Protein AF-A0A7J9T778-F1 (afdb_monomer)

Structure (mmCIF, N/CA/C/O backbone):
data_AF-A0A7J9T778-F1
#
_entry.id   AF-A0A7J9T778-F1
#
loop_
_atom_site.group_PDB
_atom_site.id
_atom_site.type_symbol
_atom_site.label_atom_id
_atom_site.label_alt_id
_atom_site.label_comp_id
_atom_site.label_asym_id
_atom_site.label_entity_id
_atom_site.label_seq_id
_atom_site.pdbx_PDB_ins_code
_atom_site.Cartn_x
_atom_site.Cartn_y
_atom_site.Cartn_z
_atom_site.occupancy
_atom_site.B_iso_or_equiv
_atom_site.auth_seq_id
_atom_site.auth_comp_id
_atom_site.auth_asym_id
_atom_site.auth_atom_id
_atom_site.pdbx_PDB_model_num
ATOM 1 N N . MET A 1 1 ? -10.241 0.934 24.665 1.00 67.50 1 MET A N 1
ATOM 2 C CA . MET A 1 1 ? -9.820 1.450 23.343 1.00 67.50 1 MET A CA 1
ATOM 3 C C . MET A 1 1 ? -10.552 0.665 22.274 1.00 67.50 1 MET A C 1
ATOM 5 O O . MET A 1 1 ? -10.616 -0.553 22.405 1.00 67.50 1 MET A O 1
ATOM 9 N N . ARG A 1 2 ? -11.129 1.311 21.255 1.00 76.31 2 ARG A N 1
ATOM 10 C CA . ARG A 1 2 ? -11.754 0.584 20.141 1.00 76.31 2 ARG A CA 1
ATOM 11 C C . ARG A 1 2 ? -10.694 0.302 19.077 1.00 76.31 2 ARG A C 1
ATOM 13 O O . ARG A 1 2 ? -10.583 1.026 18.096 1.00 76.31 2 ARG A O 1
ATOM 20 N N . PHE A 1 3 ? -9.917 -0.764 19.269 1.00 80.12 3 PHE A N 1
ATOM 21 C CA . PHE A 1 3 ? -8.834 -1.134 18.345 1.00 80.12 3 PHE A CA 1
ATOM 22 C C . PHE A 1 3 ? -9.311 -1.327 16.902 1.00 80.12 3 PHE A C 1
ATOM 24 O O . PHE A 1 3 ? -8.591 -0.984 15.976 1.00 80.12 3 PHE A O 1
ATOM 31 N N . LYS A 1 4 ? -10.558 -1.775 16.701 1.00 83.12 4 LYS A N 1
ATOM 32 C CA . LYS A 1 4 ? -11.167 -1.875 15.366 1.00 83.12 4 LYS A CA 1
ATOM 33 C C . LYS A 1 4 ? -11.187 -0.533 14.621 1.00 83.12 4 LYS A C 1
ATOM 35 O O . LYS A 1 4 ? -10.917 -0.504 13.430 1.00 83.12 4 LYS A O 1
ATOM 40 N N . VAL A 1 5 ? -11.454 0.579 15.311 1.00 84.69 5 VAL A N 1
ATOM 41 C CA . VAL A 1 5 ? -11.468 1.919 14.697 1.00 84.69 5 VAL A CA 1
ATOM 42 C C . VAL A 1 5 ? -10.055 2.331 14.282 1.00 84.69 5 VAL A C 1
ATOM 44 O O . VAL A 1 5 ? -9.851 2.759 13.150 1.00 84.69 5 VAL A O 1
ATOM 47 N N . VAL A 1 6 ? -9.074 2.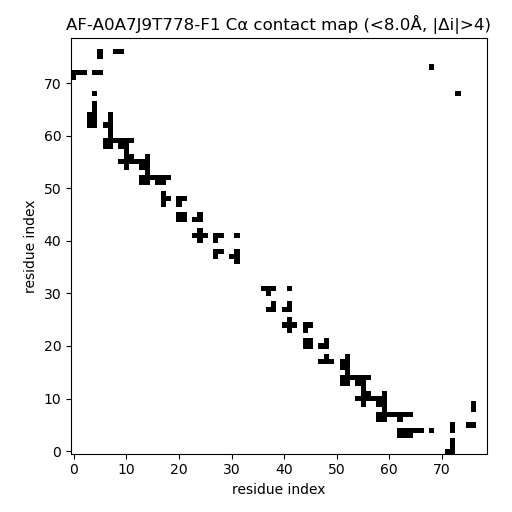125 15.166 1.00 86.31 6 VAL A N 1
ATOM 48 C CA . VAL A 1 6 ? -7.661 2.430 14.893 1.00 86.31 6 VAL A CA 1
ATOM 49 C C . VAL A 1 6 ? -7.145 1.602 13.714 1.00 86.31 6 VAL A C 1
ATOM 51 O O . VAL A 1 6 ? -6.603 2.165 12.771 1.00 86.31 6 VAL A O 1
ATOM 54 N N . LEU A 1 7 ? -7.389 0.286 13.707 1.00 87.19 7 LEU A N 1
ATOM 55 C CA . LEU A 1 7 ? -6.984 -0.615 12.621 1.00 87.19 7 LEU A CA 1
ATOM 56 C C . LEU A 1 7 ? -7.667 -0.279 11.288 1.00 87.19 7 LEU A C 1
ATOM 58 O O . LEU A 1 7 ? -7.039 -0.377 10.238 1.00 87.19 7 LEU A O 1
ATOM 62 N N . ASN A 1 8 ? -8.931 0.152 11.306 1.00 89.38 8 ASN A N 1
ATOM 63 C CA . ASN A 1 8 ? -9.618 0.601 10.095 1.00 89.38 8 ASN A CA 1
ATOM 64 C C . ASN A 1 8 ? -8.908 1.812 9.467 1.00 89.38 8 ASN A C 1
ATOM 66 O O . ASN A 1 8 ? -8.634 1.822 8.268 1.00 89.38 8 ASN A O 1
ATOM 70 N N . ILE A 1 9 ? -8.561 2.812 10.284 1.00 88.75 9 ILE A N 1
ATOM 71 C CA . ILE A 1 9 ? -7.832 4.000 9.820 1.00 88.75 9 ILE A CA 1
ATOM 72 C C . ILE A 1 9 ? -6.426 3.638 9.365 1.00 88.75 9 ILE A C 1
ATOM 74 O O . ILE A 1 9 ? -6.000 4.107 8.315 1.00 88.75 9 ILE A O 1
ATOM 78 N N . LEU A 1 10 ? -5.726 2.777 10.106 1.00 90.00 10 LEU A N 1
ATOM 79 C CA . LEU A 1 10 ? -4.414 2.277 9.706 1.00 90.00 10 LEU A CA 1
ATOM 80 C C . LEU A 1 10 ? -4.492 1.631 8.318 1.00 90.00 10 LEU A C 1
ATOM 82 O O . LEU A 1 10 ? -3.697 1.957 7.445 1.00 90.00 10 LEU A O 1
ATOM 86 N N 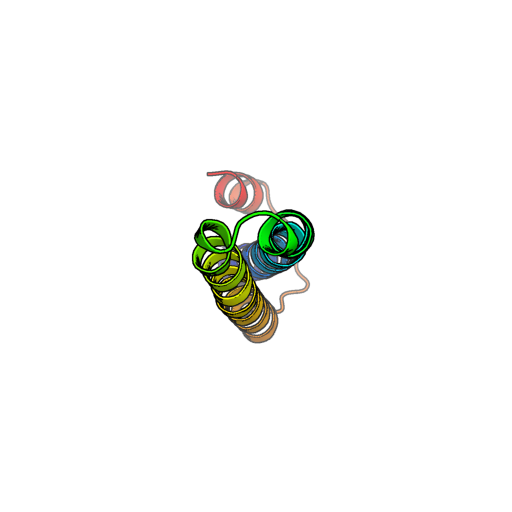. GLY A 1 11 ? -5.512 0.803 8.070 1.00 89.75 11 GLY A N 1
ATOM 87 C CA . GLY A 1 11 ? -5.769 0.221 6.752 1.00 89.75 11 GLY A CA 1
ATOM 88 C C . GLY A 1 11 ? -5.985 1.269 5.654 1.00 89.75 11 GLY A C 1
ATOM 89 O O . GLY A 1 11 ? -5.437 1.141 4.557 1.00 89.75 11 GLY A O 1
ATOM 90 N N . ILE A 1 12 ? -6.724 2.344 5.954 1.00 90.19 12 ILE A N 1
ATOM 91 C CA . ILE A 1 12 ? -6.917 3.478 5.034 1.00 90.19 12 ILE A CA 1
ATOM 92 C C . ILE A 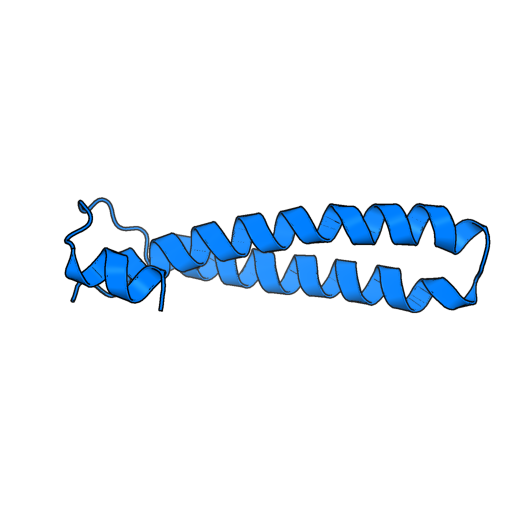1 12 ? -5.583 4.177 4.742 1.00 90.19 12 ILE A C 1
ATOM 94 O O . ILE A 1 12 ? -5.264 4.397 3.573 1.00 90.19 12 ILE A O 1
ATOM 98 N N . ILE A 1 13 ? -4.798 4.492 5.776 1.00 92.19 13 ILE A N 1
ATOM 99 C CA . ILE A 1 13 ? -3.494 5.154 5.649 1.00 92.19 13 ILE A CA 1
ATOM 100 C C . ILE A 1 13 ? -2.542 4.292 4.813 1.00 92.19 13 ILE A C 1
ATOM 102 O O . ILE A 1 13 ? -1.982 4.790 3.838 1.00 92.19 13 ILE A O 1
ATOM 106 N N . LEU A 1 14 ? -2.418 2.994 5.118 1.00 92.31 14 LEU A N 1
ATOM 107 C CA . LEU A 1 14 ? -1.579 2.069 4.347 1.00 92.31 14 LEU A CA 1
ATOM 108 C C . LEU A 1 14 ? -1.984 2.015 2.875 1.00 92.31 14 LEU A C 1
ATOM 110 O O . LEU A 1 14 ? -1.118 2.003 2.005 1.00 92.31 14 LEU A O 1
ATOM 114 N N . LYS A 1 15 ? -3.286 2.017 2.576 1.00 91.25 15 LYS A N 1
ATOM 115 C CA . LYS A 1 15 ? -3.766 2.021 1.192 1.00 91.25 15 LYS A CA 1
ATOM 116 C C . LYS A 1 15 ? -3.303 3.271 0.439 1.00 91.25 15 LYS A C 1
ATOM 118 O O . LYS A 1 15 ? -2.838 3.156 -0.692 1.00 91.25 15 LYS A O 1
ATOM 123 N N . TYR A 1 16 ? -3.395 4.449 1.057 1.00 92.19 16 TYR A N 1
ATOM 124 C CA . TYR A 1 16 ? -2.920 5.691 0.439 1.00 92.19 16 TYR A CA 1
ATOM 125 C C . TYR A 1 16 ? -1.396 5.736 0.304 1.00 92.19 16 TYR A C 1
ATOM 127 O O . TYR A 1 16 ? -0.901 6.158 -0.739 1.00 92.19 16 TYR A O 1
ATOM 135 N N . ILE A 1 17 ? -0.656 5.255 1.308 1.00 92.50 17 ILE A N 1
ATOM 136 C CA . ILE A 1 17 ? 0.808 5.132 1.237 1.00 92.50 17 ILE A CA 1
ATOM 137 C C . ILE A 1 17 ? 1.209 4.195 0.098 1.00 92.50 17 ILE A C 1
ATOM 139 O O . ILE A 1 17 ? 2.092 4.534 -0.685 1.00 92.50 17 ILE A O 1
ATOM 143 N N . GLY A 1 18 ? 0.530 3.054 -0.032 1.00 89.88 18 GLY A N 1
ATOM 144 C CA . GLY A 1 18 ? 0.716 2.142 -1.151 1.00 89.88 18 GLY A CA 1
ATOM 145 C C . GLY A 1 18 ? 0.550 2.881 -2.475 1.00 89.88 18 GLY A C 1
ATOM 146 O O . GLY A 1 18 ? 1.488 2.938 -3.262 1.00 89.88 18 GLY A O 1
ATOM 147 N N . VAL A 1 19 ? -0.598 3.522 -2.704 1.00 90.69 19 VAL A N 1
ATOM 148 C CA . VAL A 1 19 ? -0.848 4.272 -3.950 1.00 90.69 19 VAL A CA 1
ATOM 149 C C . VAL A 1 19 ? 0.221 5.343 -4.210 1.00 90.69 19 VAL A C 1
ATOM 151 O O . VAL A 1 19 ? 0.640 5.508 -5.353 1.00 90.69 19 VAL A O 1
ATOM 154 N N . MET A 1 20 ? 0.730 6.018 -3.176 1.00 91.69 20 MET A N 1
ATOM 155 C CA . MET A 1 20 ? 1.828 6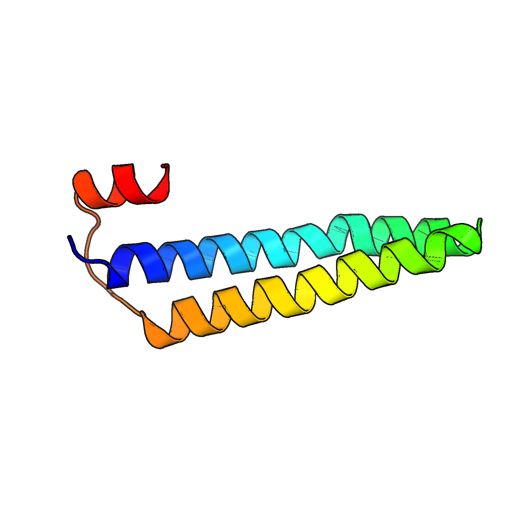.986 -3.313 1.00 91.69 20 MET A CA 1
ATOM 156 C C . MET A 1 20 ? 3.132 6.352 -3.818 1.00 91.69 20 MET A C 1
ATOM 158 O O . MET A 1 20 ? 3.879 7.018 -4.531 1.00 91.69 20 MET A O 1
ATOM 162 N N . MET A 1 21 ? 3.392 5.069 -3.538 1.00 88.50 21 MET A N 1
ATOM 163 C CA . MET A 1 21 ? 4.555 4.340 -4.072 1.00 88.50 21 MET A CA 1
ATOM 164 C C . MET A 1 21 ? 4.487 4.104 -5.590 1.00 88.50 21 MET A C 1
ATOM 166 O O . MET A 1 21 ? 5.519 3.826 -6.202 1.00 88.50 21 MET A O 1
ATOM 170 N N . LEU A 1 22 ? 3.326 4.280 -6.233 1.00 88.44 22 LEU A N 1
ATOM 171 C CA . LEU A 1 22 ? 3.243 4.259 -7.698 1.00 88.44 22 LEU A CA 1
ATOM 172 C C . LEU A 1 22 ? 3.985 5.438 -8.336 1.00 88.44 22 LEU A C 1
ATOM 174 O O . LEU A 1 22 ? 4.481 5.299 -9.449 1.00 88.44 22 LEU A O 1
ATOM 178 N N . ILE A 1 23 ? 4.108 6.573 -7.641 1.00 90.75 23 ILE A N 1
ATOM 179 C CA . ILE A 1 23 ? 4.830 7.750 -8.142 1.00 90.75 23 ILE A CA 1
ATOM 180 C C . ILE A 1 23 ? 6.318 7.424 -8.363 1.00 90.75 23 ILE A C 1
ATOM 182 O O . ILE A 1 23 ? 6.769 7.522 -9.505 1.00 90.75 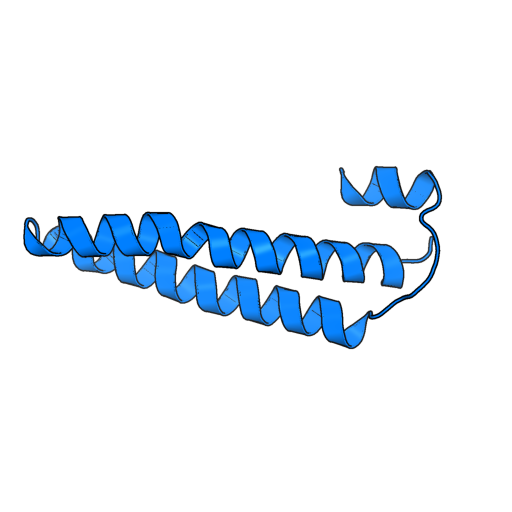23 ILE A O 1
ATO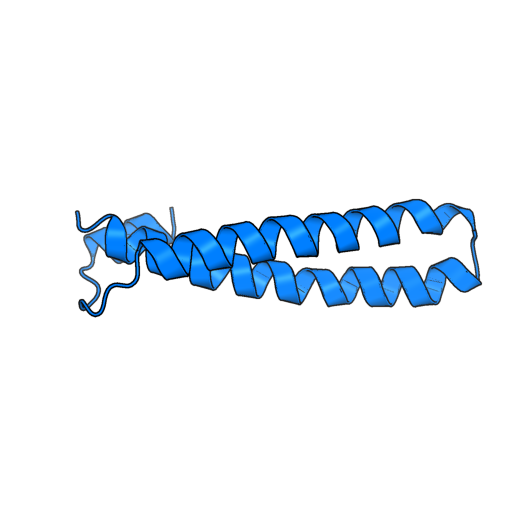M 186 N N . PRO A 1 24 ? 7.096 6.986 -7.348 1.00 87.69 24 PRO A N 1
ATOM 187 C CA . PRO A 1 24 ? 8.486 6.597 -7.555 1.00 87.69 24 PRO A CA 1
ATOM 188 C C . PRO A 1 24 ? 8.629 5.363 -8.454 1.00 87.69 24 PRO A C 1
ATOM 190 O O . PRO A 1 24 ? 9.618 5.277 -9.175 1.00 87.69 24 PRO A O 1
ATOM 193 N N . ALA A 1 25 ? 7.651 4.447 -8.492 1.00 86.69 25 ALA A N 1
ATOM 194 C CA . ALA A 1 25 ? 7.660 3.343 -9.458 1.00 86.69 25 ALA A CA 1
ATOM 195 C C . ALA A 1 25 ? 7.578 3.849 -10.911 1.00 86.69 25 ALA A C 1
ATOM 197 O O . ALA A 1 25 ? 8.310 3.370 -11.775 1.00 86.69 25 ALA A O 1
ATOM 198 N N . LEU A 1 26 ? 6.728 4.845 -11.179 1.00 87.06 26 LEU A N 1
ATOM 199 C CA . LEU A 1 26 ? 6.557 5.453 -12.501 1.00 87.06 26 LEU A CA 1
ATOM 200 C C . LEU A 1 26 ? 7.787 6.278 -12.893 1.00 87.06 26 LEU A C 1
ATOM 202 O O . LEU A 1 26 ? 8.276 6.162 -14.016 1.00 87.06 26 LEU A O 1
ATOM 206 N N . VAL A 1 27 ? 8.335 7.046 -11.947 1.00 86.94 27 VAL A N 1
ATOM 207 C CA . VAL A 1 27 ? 9.609 7.758 -12.121 1.00 86.94 27 VAL A CA 1
ATOM 208 C C . VAL A 1 27 ? 10.725 6.763 -12.450 1.00 86.94 27 VAL A C 1
ATOM 210 O O . VAL A 1 27 ? 11.398 6.913 -13.466 1.00 86.94 27 VAL A O 1
ATOM 213 N N . GLY A 1 28 ? 10.874 5.700 -11.660 1.00 83.94 28 GLY A N 1
ATOM 214 C CA . GLY A 1 28 ? 11.859 4.65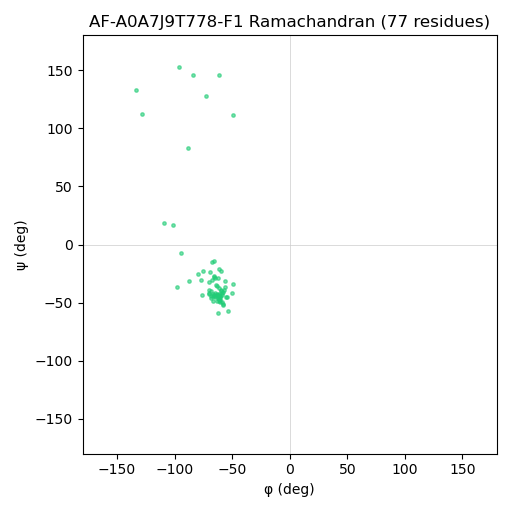1 -11.911 1.00 83.94 28 GLY A CA 1
ATOM 215 C C . GLY A 1 28 ? 11.657 3.971 -13.266 1.00 83.94 28 GLY A C 1
ATOM 216 O O . GLY A 1 28 ? 12.630 3.715 -13.965 1.00 83.94 28 GLY A O 1
ATOM 217 N N . TYR A 1 29 ? 10.412 3.732 -13.691 1.00 83.69 29 TYR A N 1
ATOM 218 C CA . TYR A 1 29 ? 10.123 3.178 -15.015 1.00 83.69 29 TYR A CA 1
ATOM 219 C C . TYR A 1 29 ? 10.598 4.112 -16.136 1.00 83.69 29 TYR A C 1
ATOM 221 O O . TYR A 1 29 ? 11.241 3.656 -17.084 1.00 83.69 29 TYR A O 1
ATOM 229 N N . TYR A 1 30 ? 10.353 5.419 -16.006 1.00 84.44 30 TYR A N 1
ATOM 230 C CA . TYR A 1 30 ? 10.812 6.417 -16.971 1.00 84.44 30 TYR A CA 1
ATOM 231 C C . TYR A 1 30 ? 12.344 6.442 -17.099 1.00 84.44 30 TYR A C 1
ATOM 233 O O . TYR A 1 30 ? 12.861 6.426 -18.217 1.00 84.44 30 TYR A O 1
ATOM 241 N N . TYR A 1 31 ? 13.068 6.404 -15.977 1.00 81.06 31 TYR A N 1
ATOM 242 C CA . TYR A 1 31 ? 14.537 6.414 -15.976 1.00 81.06 31 TYR A CA 1
ATOM 243 C C . TYR A 1 31 ? 15.177 5.048 -16.285 1.00 81.06 31 TYR A C 1
ATOM 245 O O . TYR A 1 31 ? 16.264 5.001 -16.859 1.00 81.06 31 TYR A O 1
ATOM 253 N N . SER A 1 32 ? 14.492 3.926 -16.031 1.00 72.44 32 SER A N 1
ATOM 254 C CA . SER A 1 32 ? 14.981 2.575 -16.376 1.00 72.44 32 SER A CA 1
ATOM 255 C C . SER A 1 32 ? 15.188 2.364 -17.879 1.00 72.44 32 SER A C 1
ATOM 257 O O . SER A 1 32 ? 15.963 1.505 -18.294 1.00 72.44 32 SER A O 1
ATOM 259 N N . ARG A 1 33 ? 14.526 3.182 -18.709 1.00 69.88 33 ARG A N 1
ATOM 260 C CA . ARG A 1 33 ? 14.734 3.222 -20.161 1.00 69.88 33 ARG A CA 1
ATOM 261 C C . ARG A 1 33 ? 16.093 3.798 -20.563 1.00 69.88 33 ARG A C 1
ATOM 263 O O . ARG A 1 33 ? 16.536 3.528 -21.674 1.00 69.88 33 ARG A O 1
ATOM 270 N N . GLN A 1 34 ? 16.706 4.608 -19.702 1.00 69.12 34 GLN A N 1
ATOM 271 C CA . GLN A 1 34 ? 17.993 5.263 -19.943 1.00 69.12 34 GLN A CA 1
ATOM 272 C C . GLN A 1 34 ? 19.145 4.484 -19.298 1.00 69.12 34 GLN A C 1
ATOM 274 O O . GLN A 1 34 ? 20.186 4.345 -19.929 1.00 69.12 34 GLN A O 1
ATOM 279 N N . ASP A 1 35 ? 18.926 3.898 -18.113 1.00 67.31 35 ASP A N 1
ATOM 280 C CA . ASP A 1 35 ? 19.911 3.069 -17.411 1.00 67.31 35 ASP A CA 1
ATOM 281 C C . ASP A 1 35 ? 19.329 1.699 -17.001 1.00 67.31 35 ASP A C 1
ATOM 283 O O . ASP A 1 35 ? 18.506 1.621 -16.079 1.00 67.31 35 ASP A O 1
ATOM 287 N N . PRO A 1 36 ? 19.806 0.581 -17.593 1.00 61.66 36 PRO A N 1
ATOM 288 C CA . PRO A 1 36 ? 19.354 -0.772 -17.252 1.00 61.66 36 PRO A CA 1
ATOM 289 C C . PRO A 1 36 ? 19.582 -1.154 -15.781 1.00 61.66 36 PRO A C 1
ATOM 291 O O . PRO A 1 36 ? 18.886 -2.010 -15.239 1.00 61.66 36 PRO A O 1
ATOM 294 N N . ALA A 1 37 ? 20.534 -0.498 -15.109 1.00 64.75 37 ALA A N 1
ATOM 295 C CA . ALA A 1 37 ? 20.842 -0.715 -13.697 1.00 64.75 37 ALA A CA 1
ATOM 296 C C . ALA A 1 37 ? 19.704 -0.292 -12.745 1.00 64.75 37 ALA A C 1
ATOM 298 O O . ALA A 1 37 ? 19.718 -0.671 -11.575 1.00 64.75 37 ALA A O 1
ATOM 299 N N . GLN A 1 38 ? 18.709 0.466 -13.227 1.00 62.75 38 GLN A N 1
ATOM 300 C CA . GLN A 1 38 ? 17.576 0.942 -12.425 1.00 62.75 38 GLN A CA 1
ATOM 301 C C . GLN A 1 38 ? 16.334 0.038 -12.503 1.00 62.75 38 GLN A C 1
ATOM 303 O O . GLN A 1 38 ? 15.404 0.211 -11.723 1.00 62.75 38 GLN A O 1
ATOM 308 N N . PHE A 1 39 ? 16.315 -0.984 -13.363 1.00 62.53 39 PHE A N 1
ATOM 309 C CA . PHE A 1 39 ? 15.243 -1.991 -13.373 1.00 62.53 39 PHE A CA 1
ATOM 310 C C . PHE A 1 39 ? 14.908 -2.623 -12.005 1.00 62.53 39 PHE A C 1
ATOM 312 O O . PHE A 1 39 ? 13.716 -2.772 -11.710 1.00 62.53 39 PHE A O 1
ATOM 319 N N . PRO A 1 40 ? 15.881 -2.978 -11.137 1.00 69.56 40 PRO A N 1
ATOM 320 C CA . PRO A 1 40 ? 15.554 -3.570 -9.843 1.00 69.56 40 PRO A CA 1
ATOM 321 C C . PRO A 1 40 ? 14.809 -2.602 -8.914 1.00 69.56 40 PRO A C 1
ATOM 323 O O . PRO A 1 40 ? 14.005 -3.058 -8.103 1.00 69.56 40 PRO A O 1
ATOM 326 N N . SER A 1 41 ? 14.993 -1.281 -9.042 1.00 74.12 41 SER A N 1
ATOM 327 C CA . SER A 1 41 ? 14.297 -0.316 -8.178 1.00 74.12 41 SER A CA 1
ATOM 328 C C . SER A 1 41 ? 12.799 -0.249 -8.494 1.00 74.12 41 SER A C 1
ATOM 330 O O . SER A 1 41 ? 11.975 -0.240 -7.579 1.00 74.12 41 SER A O 1
ATOM 332 N N . VAL A 1 42 ? 12.428 -0.313 -9.778 1.00 79.38 42 VAL A N 1
ATOM 333 C CA . VAL A 1 42 ? 11.025 -0.330 -10.232 1.00 79.38 42 VAL A CA 1
ATOM 334 C C . VAL A 1 42 ? 10.288 -1.555 -9.701 1.00 79.38 42 VAL A C 1
ATOM 336 O O . VAL A 1 42 ? 9.157 -1.443 -9.217 1.00 79.38 42 VAL A O 1
ATOM 339 N N . MET A 1 43 ? 10.936 -2.724 -9.743 1.00 83.12 43 MET A N 1
ATOM 340 C CA . MET A 1 43 ? 10.377 -3.949 -9.172 1.00 83.12 43 MET A CA 1
ATOM 341 C C . MET A 1 43 ? 10.128 -3.801 -7.671 1.00 83.12 43 MET A C 1
ATOM 343 O O . MET A 1 43 ? 9.035 -4.132 -7.216 1.00 83.12 43 MET A O 1
ATOM 347 N N . VAL A 1 44 ? 11.084 -3.255 -6.912 1.00 88.44 44 VAL A N 1
ATOM 348 C CA . VAL A 1 44 ? 10.934 -3.061 -5.460 1.00 88.44 44 VAL A CA 1
ATOM 349 C C . VAL A 1 44 ? 9.729 -2.176 -5.144 1.00 88.44 44 VAL A C 1
ATOM 351 O O . VAL A 1 44 ? 8.871 -2.595 -4.371 1.00 88.44 44 VAL A O 1
ATOM 354 N N . PHE A 1 45 ? 9.588 -1.014 -5.790 1.00 87.81 45 PHE A N 1
ATOM 355 C CA . PHE A 1 45 ? 8.436 -0.135 -5.540 1.00 87.81 45 PHE A CA 1
ATOM 356 C C . PHE A 1 45 ? 7.104 -0.773 -5.941 1.00 87.81 45 PHE A C 1
ATOM 358 O O . PHE A 1 45 ? 6.102 -0.588 -5.251 1.00 87.81 45 PHE A O 1
ATOM 365 N N . THR A 1 46 ? 7.090 -1.569 -7.010 1.00 89.06 46 THR A N 1
ATOM 366 C CA . THR A 1 46 ? 5.883 -2.272 -7.463 1.00 89.06 46 THR A CA 1
ATOM 367 C C . THR A 1 46 ? 5.469 -3.372 -6.480 1.00 89.06 46 THR A C 1
ATOM 369 O O . THR A 1 46 ? 4.294 -3.475 -6.123 1.00 89.06 46 THR A O 1
ATOM 372 N N . T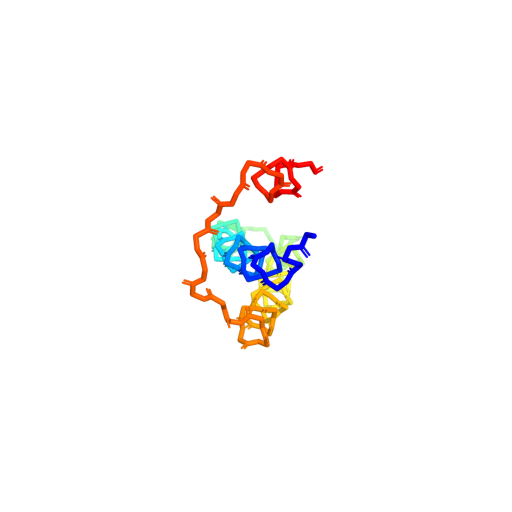YR A 1 47 ? 6.420 -4.166 -5.981 1.00 91.00 47 TYR A N 1
ATOM 373 C CA . TYR A 1 47 ? 6.138 -5.176 -4.959 1.00 91.00 47 TYR A CA 1
ATOM 374 C C . TYR A 1 47 ? 5.719 -4.536 -3.634 1.00 91.00 47 TYR A C 1
ATOM 376 O O . TYR A 1 47 ? 4.726 -4.959 -3.040 1.00 91.00 47 TYR A O 1
ATOM 384 N N . SER A 1 48 ? 6.409 -3.480 -3.196 1.00 91.38 48 SER A N 1
ATOM 385 C CA . SER A 1 48 ? 6.031 -2.726 -1.999 1.00 91.38 48 SER A CA 1
ATOM 386 C C . SER A 1 48 ? 4.633 -2.124 -2.130 1.00 91.38 48 SER A C 1
ATOM 388 O O . SER A 1 48 ? 3.858 -2.210 -1.178 1.00 91.38 48 SER A O 1
ATOM 390 N N . PHE A 1 49 ? 4.263 -1.604 -3.304 1.00 92.19 49 PHE A N 1
ATOM 391 C CA . PHE A 1 49 ? 2.903 -1.148 -3.584 1.00 92.19 49 PHE A CA 1
ATOM 392 C C . PHE A 1 49 ? 1.879 -2.272 -3.393 1.00 92.19 49 PHE A C 1
ATOM 394 O O . PH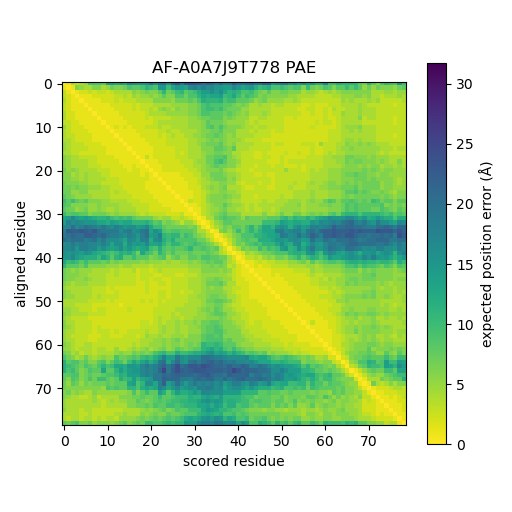E A 1 49 ? 0.906 -2.091 -2.656 1.00 92.19 49 PHE A O 1
ATOM 401 N N . LEU A 1 50 ? 2.099 -3.434 -4.016 1.00 93.25 50 LEU A N 1
ATOM 402 C CA . LEU A 1 50 ? 1.168 -4.564 -3.948 1.00 93.25 50 LEU A CA 1
ATOM 403 C C . LEU A 1 50 ? 0.993 -5.076 -2.514 1.00 93.25 50 LEU A C 1
ATOM 405 O O . LEU A 1 50 ? -0.137 -5.257 -2.053 1.00 93.25 50 LEU A O 1
ATOM 409 N N . VAL A 1 51 ? 2.094 -5.265 -1.785 1.00 93.88 51 VAL A N 1
ATOM 410 C CA . VAL A 1 51 ? 2.062 -5.753 -0.399 1.00 93.88 51 VAL A CA 1
ATOM 411 C C . VAL A 1 51 ? 1.412 -4.722 0.524 1.00 93.88 51 VAL A C 1
ATOM 413 O O . VAL A 1 51 ? 0.484 -5.049 1.257 1.00 93.88 51 VAL A O 1
ATOM 416 N N . THR A 1 52 ? 1.824 -3.456 0.454 1.00 93.69 52 THR A N 1
ATOM 417 C CA . THR A 1 52 ? 1.299 -2.408 1.349 1.00 93.69 52 THR A CA 1
ATOM 418 C C . THR A 1 52 ? -0.191 -2.166 1.111 1.00 93.69 52 THR A C 1
ATOM 420 O O . THR A 1 52 ? -0.971 -2.062 2.060 1.00 93.69 52 THR A O 1
ATOM 423 N N . THR A 1 53 ? -0.616 -2.141 -0.155 1.00 91.94 53 THR A N 1
ATOM 424 C CA . THR A 1 53 ? -2.022 -1.917 -0.521 1.00 91.94 53 THR A CA 1
ATOM 425 C C . THR A 1 53 ? -2.896 -3.112 -0.152 1.00 91.94 53 THR A C 1
ATOM 427 O O . THR A 1 53 ? -3.993 -2.916 0.370 1.00 91.94 53 THR A O 1
ATOM 430 N N . SER A 1 54 ? -2.425 -4.345 -0.373 1.00 93.00 54 SER A N 1
ATOM 431 C CA . SER A 1 54 ? -3.174 -5.551 0.007 1.00 93.00 54 SER A CA 1
ATOM 432 C C . SER A 1 54 ? -3.337 -5.663 1.522 1.00 93.00 54 SER A C 1
ATOM 434 O O . SER A 1 54 ? -4.456 -5.871 1.991 1.00 93.00 54 SER A O 1
ATOM 436 N N . VAL A 1 55 ? -2.277 -5.421 2.299 1.00 94.00 55 VAL A N 1
ATOM 437 C CA . VAL A 1 55 ? -2.356 -5.385 3.768 1.00 94.00 55 VAL A CA 1
ATOM 438 C C . VAL A 1 55 ? -3.307 -4.281 4.234 1.00 94.00 55 VAL A C 1
ATOM 440 O O . VAL A 1 55 ? -4.173 -4.540 5.070 1.00 94.00 55 VAL A O 1
ATOM 443 N N . GLY A 1 56 ? -3.209 -3.077 3.659 1.00 90.75 56 GLY A N 1
ATOM 444 C CA . GLY A 1 56 ? -4.109 -1.966 3.976 1.00 90.75 56 GLY A CA 1
ATOM 445 C C . GLY A 1 56 ? -5.581 -2.291 3.700 1.00 90.75 56 GLY A C 1
ATOM 446 O O . GLY A 1 56 ? -6.444 -2.045 4.546 1.00 90.75 56 GLY A O 1
ATOM 447 N N . LEU A 1 57 ? -5.870 -2.919 2.556 1.00 90.44 57 LEU A N 1
ATOM 448 C CA . LEU A 1 57 ? -7.215 -3.365 2.183 1.00 90.44 57 LEU A CA 1
ATOM 449 C C . LEU A 1 57 ? -7.752 -4.448 3.121 1.00 90.44 57 LEU A C 1
ATOM 451 O O . LEU A 1 57 ? -8.896 -4.347 3.564 1.00 90.44 57 LEU A O 1
ATOM 455 N N . VAL A 1 58 ? -6.942 -5.456 3.455 1.00 92.38 58 VAL A N 1
ATOM 456 C CA . VAL A 1 58 ? -7.336 -6.532 4.378 1.00 92.38 58 VAL A CA 1
ATOM 457 C C . VAL A 1 58 ? -7.619 -5.973 5.774 1.00 92.38 58 VAL A C 1
ATOM 459 O O . VAL A 1 58 ? -8.641 -6.326 6.374 1.00 92.38 58 VAL A O 1
ATOM 462 N N . LEU A 1 59 ? -6.777 -5.061 6.278 1.00 89.06 59 LEU A N 1
ATOM 463 C CA . LEU A 1 59 ? -7.007 -4.395 7.565 1.00 89.06 59 LEU A CA 1
ATOM 464 C C . LEU A 1 59 ? -8.315 -3.600 7.557 1.00 89.06 59 LEU A C 1
ATOM 466 O O . LEU A 1 59 ? -9.111 -3.732 8.492 1.00 89.06 59 LEU A O 1
ATOM 470 N N . GLN A 1 60 ? -8.536 -2.807 6.504 1.00 87.62 60 GLN A N 1
ATOM 471 C CA . GLN A 1 60 ? -9.726 -1.971 6.347 1.00 87.62 60 GLN A CA 1
ATOM 472 C C . GLN A 1 60 ? -10.999 -2.825 6.271 1.00 87.62 60 GLN A C 1
ATOM 474 O O . GLN A 1 60 ? -11.991 -2.534 6.941 1.00 87.62 60 GLN A O 1
ATOM 479 N N . TYR A 1 61 ? -10.975 -3.892 5.469 1.00 88.06 61 TYR A N 1
ATOM 480 C CA . TYR A 1 61 ? -12.129 -4.763 5.265 1.00 88.06 61 TYR A CA 1
ATOM 481 C C . TYR A 1 61 ? -12.497 -5.530 6.541 1.00 88.06 61 TYR A C 1
ATOM 483 O O . TYR A 1 61 ? -13.665 -5.564 6.926 1.00 88.06 61 TYR A O 1
ATOM 491 N N . THR A 1 62 ? -11.500 -6.075 7.242 1.00 87.88 62 THR A N 1
ATOM 492 C CA . THR A 1 62 ? -11.708 -6.876 8.461 1.00 87.88 62 THR A CA 1
ATOM 493 C C . THR A 1 62 ? -12.177 -6.024 9.644 1.00 87.88 62 THR A C 1
ATOM 495 O O . THR A 1 62 ? -12.947 -6.489 10.484 1.00 87.88 62 THR A O 1
ATOM 498 N N . ASN A 1 63 ? -11.736 -4.764 9.720 1.00 85.38 63 ASN A N 1
ATOM 499 C CA . ASN A 1 63 ? -11.984 -3.889 10.869 1.00 85.38 63 ASN A CA 1
ATOM 500 C C . ASN A 1 63 ? -12.971 -2.754 10.585 1.00 85.38 63 ASN A C 1
ATOM 502 O O . ASN A 1 63 ? -13.021 -1.790 11.350 1.00 85.38 63 ASN A O 1
ATOM 506 N N . ARG A 1 64 ? -13.775 -2.861 9.520 1.00 76.50 64 ARG A N 1
ATOM 507 C CA . ARG A 1 64 ? -14.743 -1.835 9.116 1.00 76.50 64 ARG A CA 1
ATOM 508 C C . ARG A 1 64 ? -15.599 -1.403 10.313 1.00 76.50 64 ARG A C 1
ATOM 510 O O . ARG A 1 64 ? -16.397 -2.173 10.842 1.00 76.50 64 ARG A O 1
ATOM 517 N N . SER A 1 65 ? -15.402 -0.165 10.758 1.00 76.25 65 SER A N 1
ATOM 518 C CA . SER A 1 65 ? -16.058 0.394 11.941 1.00 76.25 65 SER A CA 1
ATOM 519 C C . SER A 1 65 ? -16.603 1.782 11.623 1.00 76.25 65 SER A C 1
ATOM 521 O O . SER A 1 65 ? -15.899 2.595 11.031 1.00 76.25 65 SER A O 1
ATOM 523 N N . SER A 1 66 ? -17.858 2.029 12.000 1.00 67.38 66 SER A N 1
ATOM 524 C CA . SER A 1 66 ? -18.608 3.272 11.766 1.00 67.38 66 SER A CA 1
ATOM 525 C C . SER A 1 66 ? -18.677 4.182 13.002 1.00 67.38 66 SER A C 1
ATOM 527 O O . SER A 1 66 ? -19.549 5.040 13.085 1.00 67.38 66 SER A O 1
ATOM 529 N N . GLY A 1 67 ? -17.819 3.960 14.002 1.00 68.19 67 GLY A N 1
ATOM 530 C CA . GLY A 1 67 ? -17.831 4.734 15.244 1.00 68.19 67 GLY A CA 1
ATOM 531 C C . GLY A 1 67 ? -17.058 6.050 15.140 1.00 68.19 67 GLY A C 1
ATOM 532 O O . GLY A 1 67 ? -16.024 6.103 14.482 1.00 68.19 67 GLY A O 1
ATOM 533 N N . GLU A 1 68 ? -17.528 7.084 15.843 1.00 70.69 68 GLU A N 1
ATOM 534 C CA . GLU A 1 68 ? -16.790 8.339 16.042 1.00 70.69 68 GLU A CA 1
ATOM 535 C C . GLU A 1 68 ? -15.467 8.126 16.790 1.00 70.69 68 GLU A C 1
ATOM 537 O O . GLU A 1 68 ? -15.380 7.294 17.704 1.00 70.69 68 GLU A O 1
ATOM 542 N N . PHE A 1 69 ? -14.465 8.932 16.426 1.00 70.81 69 PHE A N 1
ATOM 543 C CA . PHE A 1 69 ? -13.155 8.959 17.067 1.00 70.81 69 PHE A CA 1
ATOM 544 C C . PHE A 1 69 ? -13.235 9.612 18.446 1.00 70.81 69 PHE A C 1
ATOM 546 O O . PHE A 1 69 ? -13.695 10.745 18.590 1.00 70.81 69 PHE A O 1
ATOM 553 N N . ARG A 1 70 ? -12.728 8.927 19.473 1.00 79.12 70 ARG A N 1
ATOM 554 C CA . ARG A 1 70 ? -12.468 9.547 20.787 1.00 79.12 70 ARG A CA 1
ATOM 555 C C . ARG A 1 70 ? -11.001 9.973 20.881 1.00 79.12 70 ARG A C 1
ATOM 557 O O . ARG A 1 70 ? -10.138 9.306 20.325 1.00 79.12 70 ARG A O 1
ATOM 564 N N . ASN A 1 71 ? -10.684 10.995 21.683 1.00 82.44 71 ASN A N 1
ATOM 565 C CA . ASN A 1 71 ? -9.317 11.547 21.822 1.00 82.44 71 ASN A CA 1
ATOM 566 C C . ASN A 1 71 ? -8.212 10.496 22.064 1.00 82.44 71 ASN A C 1
ATOM 568 O O . ASN A 1 71 ? -7.093 10.648 21.584 1.00 82.44 71 ASN A O 1
ATOM 572 N N . ARG A 1 72 ? -8.520 9.406 22.784 1.00 80.88 72 ARG A N 1
ATOM 573 C CA . ARG A 1 72 ? -7.575 8.299 23.034 1.00 80.88 72 ARG A CA 1
ATOM 574 C C . ARG A 1 72 ? -7.228 7.495 21.777 1.00 80.88 72 ARG A C 1
ATOM 576 O O . ARG A 1 72 ? -6.146 6.930 21.709 1.00 80.88 72 ARG A O 1
ATOM 583 N N . GLU A 1 73 ? -8.150 7.398 20.824 1.00 82.31 73 GLU A N 1
ATOM 584 C CA . GLU A 1 73 ? -7.936 6.713 19.545 1.00 82.31 73 GLU A CA 1
ATOM 585 C C . GLU A 1 73 ? -7.089 7.594 18.629 1.00 82.31 73 GLU A C 1
ATOM 587 O O . GLU A 1 73 ? -6.105 7.103 18.094 1.00 82.31 73 GLU A O 1
ATOM 592 N N . SER A 1 74 ? -7.378 8.900 18.558 1.00 82.50 74 SER A N 1
ATOM 593 C CA . SER A 1 74 ? -6.577 9.887 17.815 1.00 82.50 74 SER A CA 1
ATOM 594 C C . SER A 1 74 ? -5.106 9.886 18.228 1.00 82.50 74 SER A C 1
ATOM 596 O O . SER A 1 74 ? -4.233 9.831 17.369 1.00 82.50 74 SER A O 1
ATOM 598 N N . PHE A 1 75 ? -4.821 9.862 19.535 1.00 85.44 75 PHE A N 1
ATOM 599 C CA . PHE A 1 75 ? -3.444 9.768 20.035 1.00 85.44 75 PHE A CA 1
ATOM 600 C C . PHE A 1 75 ? -2.743 8.473 19.599 1.00 85.44 75 PHE A C 1
ATOM 602 O O . PHE A 1 75 ? -1.562 8.488 19.281 1.00 85.44 75 PHE A O 1
ATOM 609 N N . CYS A 1 76 ? -3.479 7.361 19.556 1.00 84.25 76 CYS A N 1
ATOM 610 C CA . CYS A 1 76 ? -2.955 6.056 19.156 1.00 84.25 76 CYS A CA 1
ATOM 611 C C . CYS A 1 76 ? -2.733 5.929 17.642 1.00 84.25 76 CYS A C 1
ATOM 613 O O . CYS A 1 76 ? -1.982 5.065 17.219 1.00 84.25 76 CYS A O 1
ATOM 615 N N . ILE A 1 77 ? -3.423 6.731 16.829 1.00 84.88 77 ILE A N 1
ATOM 616 C CA . ILE A 1 77 ? -3.259 6.737 15.368 1.00 84.88 77 ILE A CA 1
ATOM 617 C C . ILE A 1 77 ? -1.987 7.492 14.963 1.00 84.88 77 ILE A C 1
ATOM 619 O O . ILE A 1 77 ? -1.405 7.183 13.929 1.00 84.88 77 ILE A O 1
ATOM 623 N N . VAL A 1 78 ? -1.593 8.499 15.748 1.00 84.94 78 VAL A N 1
ATOM 624 C CA . VAL A 1 78 ? -0.420 9.345 15.473 1.00 84.94 78 VAL A CA 1
ATOM 625 C C . VAL A 1 78 ? 0.874 8.760 16.049 1.00 84.94 78 VAL A C 1
ATOM 627 O O . VAL A 1 78 ? 1.936 9.012 15.486 1.00 84.94 78 VAL A O 1
ATOM 630 N N . ALA A 1 79 ? 0.785 8.040 17.172 1.00 79.31 79 ALA A N 1
ATOM 631 C CA . ALA A 1 79 ? 1.919 7.399 17.844 1.00 79.31 79 ALA A CA 1
ATOM 632 C C . ALA A 1 79 ? 2.499 6.236 17.027 1.00 79.31 79 ALA A C 1
ATOM 634 O O . ALA A 1 79 ? 3.745 6.135 16.994 1.00 79.31 79 ALA A O 1
#

Nearest PDB structures (foldseek):
  8qaf-assembly1_A  TM=8.936E-01  e=2.054E+00  synthetic construct

Sequence (79 aa):
MRFKVVLNILGIILKYIGVMMLIPALVGYYYSRQDPAQFPSVMVFTYSFLVTTSVGLVLQYTNRSSGEFRNRESFCIVA

pLDDT: mean 83.53, std 8.78, range [61.66, 94.0]

Secondary structure (DSSP, 8-state):
--HHHHHHHHHHHHHHHHHHHHHHHHHHHHHHTT-GGGHHHHHHHHHHHHHHHHHHHHHHHHT---PPPPHHHHHHHH-

Foldseek 3Di:
DLVLVLLLVQLVVLLVVLVVLVVVLVVLVVCCVVPVVSVVVNVVSPVSSVVSNVSSVVSNVVSVDPDDDDPVSVVVNVD

Mean predicted aligned error: 6.45 Å

Solvent-accessible surface area (backbone atoms only — not comparable to full-atom values): 4162 Å² total; per-residue (Å²): 133,67,60,45,51,48,41,20,49,50,10,52,52,32,31,53,54,14,60,55,32,50,53,62,22,51,51,31,52,65,50,27,77,79,39,75,86,37,49,66,57,25,52,50,32,49,51,50,22,54,52,37,28,50,52,8,48,51,37,25,66,77,22,68,61,93,72,84,86,49,75,74,48,56,55,65,68,74,107

Radius of gyration: 16.47 Å; Cα contacts (8 Å, |Δi|>4): 90; chains: 1; bounding box: 40×18×44 Å